Protein AF-A0A9D1M6M2-F1 (afdb_monomer_lite)

Sequence (130 aa):
YGRIGEKVVHHQARKYGVTKFGMNRFVNGYLDLMTLWFFSKFGVKPMHFFGLLGSAVFVLGLLATIGIGVNKLYALHANLPARLVTDSPYFYLALTAMIVGTQLFLTGFLGELISRNSTERNKYNIEKEI

Secondary structure (DSSP, 8-state):
--S--PPP-------SS--S--THHHHHHHHHHHHHHHHHHHTT-HHHHHHHHHHHHHHHHHHHHHHHHHHHHHHHHTT-----GGG-HHHHHHHHHHHHHHHHHHHHHHHHHHHHT-GGGG----S---

Radius of gyration: 25.67 Å; chains: 1; bounding box: 66×44×68 Å

Structure (mmCIF, N/CA/C/O backbone):
data_AF-A0A9D1M6M2-F1
#
_entry.id   AF-A0A9D1M6M2-F1
#
loop_
_atom_site.group_PDB
_atom_site.id
_atom_site.type_symbol
_atom_site.label_atom_id
_atom_site.label_alt_id
_atom_site.label_comp_id
_atom_site.label_asym_id
_atom_site.label_entity_id
_atom_site.label_seq_id
_atom_site.pdbx_PDB_ins_code
_atom_site.Cartn_x
_atom_site.Cartn_y
_atom_site.Cartn_z
_atom_site.occupancy
_atom_site.B_iso_or_equiv
_atom_site.auth_seq_id
_atom_site.auth_comp_id
_atom_site.auth_asym_id
_atom_site.auth_atom_id
_atom_site.pdbx_PDB_model_num
ATOM 1 N N . TYR A 1 1 ? -25.988 -17.372 13.845 1.00 52.19 1 TYR A N 1
ATOM 2 C CA . TYR A 1 1 ? -26.667 -16.157 13.350 1.00 52.19 1 TYR A CA 1
ATOM 3 C C . TYR A 1 1 ? -28.168 -16.068 13.683 1.00 52.19 1 TYR A C 1
ATOM 5 O O . TYR A 1 1 ? -28.805 -15.147 13.208 1.00 52.19 1 TYR A O 1
ATOM 13 N N . GLY A 1 2 ? -28.748 -16.924 14.542 1.00 61.34 2 GLY A N 1
ATOM 14 C CA . GLY A 1 2 ? -30.197 -16.908 14.840 1.00 61.34 2 GLY A CA 1
ATOM 15 C C . GLY A 1 2 ? -30.625 -16.228 16.151 1.00 61.34 2 GLY A C 1
ATOM 16 O O . GLY A 1 2 ? -31.682 -16.558 16.665 1.00 61.34 2 GLY A O 1
ATOM 17 N N . ARG A 1 3 ? -29.795 -15.357 16.747 1.00 70.00 3 ARG A N 1
ATOM 18 C CA . ARG A 1 3 ? -30.081 -14.716 18.055 1.00 70.00 3 ARG A CA 1
ATOM 19 C C . ARG A 1 3 ? -30.185 -13.186 17.992 1.00 70.00 3 ARG A C 1
ATOM 21 O O . ARG A 1 3 ? -30.059 -12.529 19.018 1.00 70.00 3 ARG A O 1
ATOM 28 N N . ILE A 1 4 ? -30.360 -12.616 16.801 1.00 77.69 4 ILE A N 1
ATOM 29 C CA . ILE A 1 4 ? -30.557 -11.173 16.613 1.00 77.69 4 ILE A CA 1
ATOM 30 C C . ILE A 1 4 ? -31.960 -10.999 16.037 1.00 77.69 4 ILE A C 1
ATOM 32 O O . ILE A 1 4 ? -32.254 -11.555 14.983 1.00 77.69 4 ILE A O 1
ATOM 36 N N . GLY A 1 5 ? -32.821 -10.287 16.760 1.00 84.38 5 GLY A N 1
ATOM 37 C CA . GLY A 1 5 ? -34.185 -9.970 16.345 1.00 84.38 5 GLY A CA 1
ATOM 38 C C . GLY A 1 5 ? -34.419 -8.465 16.393 1.00 84.38 5 GLY A C 1
ATOM 39 O O . GLY A 1 5 ? -33.780 -7.755 17.170 1.00 84.38 5 GLY A O 1
ATOM 40 N N . GLU A 1 6 ? -35.333 -7.976 15.565 1.00 86.38 6 GLU A N 1
ATOM 41 C CA . GLU A 1 6 ? -35.727 -6.571 15.556 1.00 86.38 6 GLU A CA 1
ATOM 42 C C . GLU A 1 6 ? -36.924 -6.355 16.483 1.00 86.38 6 GLU A C 1
ATOM 44 O O . GLU A 1 6 ? -37.894 -7.114 16.469 1.00 86.38 6 GLU A O 1
ATOM 49 N N . LYS A 1 7 ? -36.866 -5.306 17.306 1.00 86.62 7 LYS A N 1
ATOM 50 C CA . LYS A 1 7 ? -37.993 -4.886 18.139 1.00 86.62 7 LYS A CA 1
ATOM 51 C C . LYS A 1 7 ? -38.718 -3.752 17.430 1.00 86.62 7 LYS A C 1
ATOM 53 O O . LYS A 1 7 ? -38.135 -2.691 17.226 1.00 86.62 7 LYS A O 1
ATOM 58 N N . VAL A 1 8 ? -39.989 -3.960 17.094 1.00 84.88 8 VAL A N 1
ATOM 59 C CA . VAL A 1 8 ? -40.827 -2.903 16.516 1.00 84.88 8 VAL A CA 1
ATOM 60 C C . VAL A 1 8 ? -41.004 -1.801 17.556 1.00 84.88 8 VAL A C 1
ATOM 62 O O . VAL A 1 8 ? -41.482 -2.045 18.665 1.00 84.88 8 VAL A O 1
ATOM 65 N N . VAL A 1 9 ? -40.591 -0.585 17.204 1.00 86.5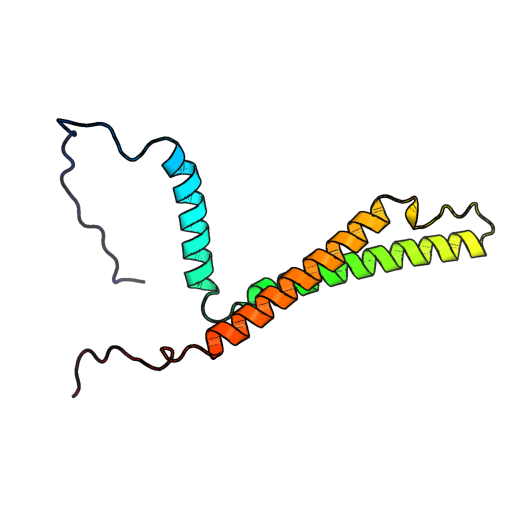6 9 VAL A N 1
ATOM 66 C CA . VAL A 1 9 ? -40.722 0.596 18.062 1.00 86.56 9 VAL A CA 1
ATOM 67 C C . VAL A 1 9 ? -41.660 1.589 17.386 1.00 86.56 9 VAL A C 1
ATOM 69 O O . VAL A 1 9 ? -41.513 1.885 16.198 1.00 86.56 9 VAL A O 1
ATOM 72 N N . HIS A 1 10 ? -42.627 2.118 18.137 1.00 88.06 10 HIS A N 1
ATOM 73 C CA . HIS A 1 10 ? -43.506 3.173 17.641 1.00 88.06 10 HIS A CA 1
ATOM 74 C C . HIS A 1 10 ? -42.722 4.477 17.503 1.00 88.06 10 HIS A C 1
ATOM 76 O O . HIS A 1 10 ? -42.321 5.089 18.493 1.00 88.06 10 HIS A O 1
ATOM 82 N N . HIS A 1 11 ? -42.508 4.904 16.262 1.00 84.75 11 HIS A N 1
ATOM 83 C CA . HIS A 1 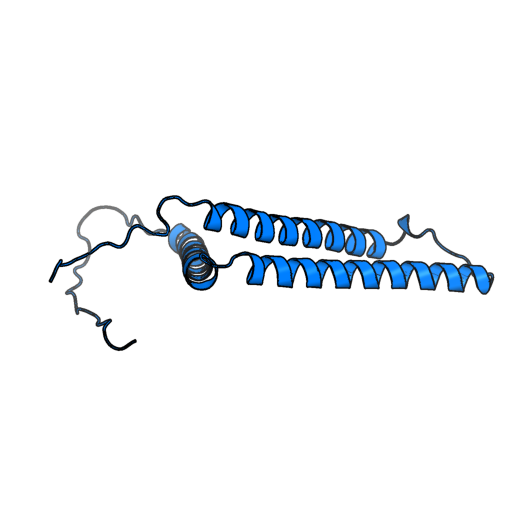11 ? -41.860 6.172 15.969 1.00 84.75 11 HIS A CA 1
ATOM 84 C C . HIS A 1 11 ? -42.890 7.297 16.059 1.00 84.75 11 HIS A C 1
ATOM 86 O O . HIS A 1 11 ? -43.965 7.218 15.467 1.00 84.75 11 HIS A O 1
ATOM 92 N N . GLN A 1 12 ? -42.558 8.352 16.796 1.00 85.31 12 GLN A N 1
ATOM 93 C CA . GLN A 1 12 ? -43.347 9.579 16.841 1.00 85.31 12 GLN A CA 1
ATOM 94 C C . GLN A 1 12 ? -42.563 10.719 16.202 1.00 85.31 12 GLN A C 1
ATOM 96 O O . GLN A 1 12 ? -41.340 10.804 16.341 1.00 85.31 12 GLN A O 1
ATOM 101 N N . ALA A 1 13 ? -43.276 11.608 15.509 1.00 83.00 13 ALA A N 1
ATOM 102 C CA . ALA A 1 13 ? -42.675 12.799 14.933 1.00 83.00 13 ALA A CA 1
ATOM 103 C C . ALA A 1 13 ? -42.085 13.681 16.043 1.00 83.00 13 ALA A C 1
ATOM 105 O O . ALA A 1 13 ? -42.710 13.932 17.078 1.00 83.00 13 ALA A O 1
ATOM 106 N N . ARG A 1 14 ? -40.856 14.153 15.827 1.00 83.06 14 ARG A N 1
ATOM 107 C CA . ARG A 1 14 ? -40.179 15.050 16.762 1.00 83.06 14 ARG A CA 1
ATOM 108 C C . ARG A 1 14 ? -40.938 16.379 16.841 1.00 83.06 14 ARG A C 1
ATOM 110 O O . ARG A 1 14 ? -41.161 17.014 15.818 1.00 83.06 14 ARG A O 1
ATOM 117 N N . LYS A 1 15 ? -41.262 16.820 18.061 1.00 85.44 15 LYS A N 1
ATOM 118 C CA . LYS A 1 15 ? -42.000 18.073 18.311 1.00 85.44 15 LYS A CA 1
ATOM 119 C C . LYS A 1 15 ? -41.110 19.316 18.460 1.00 85.44 15 LYS A C 1
ATOM 121 O O . LYS A 1 15 ? -41.557 20.405 18.128 1.00 85.44 15 LYS A O 1
ATOM 126 N N . TYR A 1 16 ? -39.861 19.170 18.923 1.00 86.69 16 TYR A N 1
ATOM 127 C CA . TYR A 1 16 ? -38.945 20.295 19.177 1.00 86.69 16 TYR A CA 1
ATOM 128 C C . TYR A 1 16 ? -37.486 19.966 18.818 1.00 86.69 16 TYR A C 1
ATOM 130 O O . TYR A 1 16 ? -37.050 18.817 18.938 1.00 86.69 16 TYR A O 1
ATOM 138 N N . GLY A 1 17 ? -36.720 20.994 18.436 1.00 85.56 17 GLY A N 1
ATOM 139 C CA . GLY A 1 17 ? -35.281 20.924 18.151 1.00 85.56 17 GLY A CA 1
ATOM 140 C C . GLY A 1 17 ? -34.916 20.426 16.745 1.00 85.56 17 GLY A C 1
ATOM 141 O O . GLY A 1 17 ? -35.704 19.781 16.057 1.00 85.56 17 GLY A O 1
ATOM 142 N N . VAL A 1 18 ? -33.676 20.686 16.321 1.00 78.75 18 VAL A N 1
ATOM 143 C CA . VAL A 1 18 ? -33.157 20.296 14.995 1.00 78.75 18 VAL A CA 1
ATOM 144 C C . VAL A 1 18 ? -32.463 18.939 15.028 1.00 78.75 18 VAL A C 1
ATOM 146 O O . VAL A 1 18 ? -31.876 18.540 16.041 1.00 78.75 18 VAL A O 1
ATOM 149 N N . THR A 1 19 ? -32.586 18.172 13.942 1.00 77.56 19 THR A N 1
ATOM 150 C CA . THR A 1 19 ? -31.954 16.850 13.834 1.00 77.56 19 THR A CA 1
ATOM 151 C C . THR A 1 19 ? -30.440 16.964 14.026 1.00 77.56 19 THR A C 1
ATOM 153 O O . THR A 1 19 ? -29.782 17.773 13.381 1.00 77.56 19 THR A O 1
ATOM 156 N N . LYS A 1 20 ? -29.875 16.135 14.917 1.00 70.69 20 LYS A N 1
ATOM 157 C CA . LYS A 1 20 ? -28.412 15.970 15.034 1.00 70.69 20 LYS A CA 1
ATOM 158 C C . LYS A 1 20 ? -27.845 15.161 13.859 1.00 70.69 20 LYS A C 1
ATOM 160 O O . LYS A 1 20 ? -26.636 15.050 13.695 1.00 70.69 20 LYS A O 1
ATOM 165 N N . PHE A 1 21 ? -28.731 14.580 13.055 1.00 69.50 21 PHE A N 1
ATOM 166 C CA . PHE A 1 21 ? -28.429 13.803 11.869 1.00 69.50 21 PHE A CA 1
ATOM 167 C C . PHE A 1 21 ? -28.660 14.678 10.641 1.00 69.50 21 PHE A C 1
ATOM 169 O O . PHE A 1 21 ? -29.744 14.684 10.063 1.00 69.50 21 PHE A O 1
ATOM 176 N N . GLY A 1 22 ? -27.644 15.478 10.314 1.00 78.19 22 GLY A N 1
ATOM 177 C CA . GLY A 1 22 ? -27.547 16.199 9.046 1.00 78.19 22 GLY A CA 1
ATOM 178 C C . GLY A 1 22 ? -26.813 15.378 7.983 1.00 78.19 22 GLY A C 1
ATOM 179 O O . GLY A 1 22 ? -26.491 14.208 8.202 1.00 78.19 22 GLY A O 1
ATOM 180 N N . MET A 1 23 ? -26.476 16.017 6.859 1.00 80.69 23 MET A N 1
ATOM 181 C CA . MET A 1 23 ? -25.781 15.378 5.730 1.00 80.69 23 MET A CA 1
ATOM 182 C C . MET A 1 23 ? -24.467 14.686 6.141 1.00 80.69 23 MET A C 1
ATOM 184 O O . MET A 1 23 ? -24.129 13.623 5.625 1.00 80.69 23 MET A O 1
ATOM 188 N N . ASN A 1 24 ? -23.785 15.215 7.163 1.00 80.19 24 ASN A N 1
ATOM 189 C CA . ASN A 1 24 ? -22.567 14.634 7.736 1.00 80.19 24 ASN A CA 1
ATOM 190 C C . ASN A 1 24 ? -22.740 13.183 8.224 1.00 80.19 24 ASN A C 1
ATOM 192 O O . ASN A 1 24 ? -21.765 12.437 8.251 1.00 80.19 24 ASN A O 1
ATOM 196 N N . ARG A 1 25 ? -23.959 12.741 8.583 1.00 81.94 25 ARG A N 1
ATOM 197 C CA . ARG A 1 25 ? -24.203 11.345 8.986 1.00 81.94 25 ARG A CA 1
ATOM 198 C C . ARG A 1 25 ? -24.112 10.365 7.823 1.00 81.94 25 ARG A C 1
ATOM 200 O O . ARG A 1 25 ? -23.777 9.215 8.069 1.00 81.94 25 ARG A O 1
ATOM 207 N N . PHE A 1 26 ? -24.371 10.783 6.587 1.00 81.56 26 PHE A N 1
ATOM 208 C CA . PHE A 1 26 ? -24.232 9.880 5.443 1.00 81.56 26 PHE A CA 1
ATOM 209 C C . PHE A 1 26 ? -22.763 9.538 5.186 1.00 81.56 26 PHE A C 1
ATOM 211 O O . PHE A 1 26 ? -22.422 8.366 5.054 1.00 81.56 26 PHE A O 1
ATOM 218 N N . VAL A 1 27 ? -21.883 10.543 5.220 1.00 83.69 27 VAL A N 1
ATOM 219 C CA . VAL A 1 27 ? -20.434 10.342 5.062 1.00 83.69 27 VAL A CA 1
ATOM 220 C C . VAL A 1 27 ? -19.855 9.607 6.271 1.00 83.69 27 VAL A C 1
ATOM 222 O O . VAL A 1 27 ? -19.238 8.556 6.118 1.00 83.69 27 VAL A O 1
ATOM 225 N N . ASN A 1 28 ? -20.110 10.106 7.485 1.00 85.50 28 ASN A N 1
ATOM 226 C CA . ASN A 1 28 ? -19.550 9.504 8.695 1.00 85.50 28 ASN A CA 1
ATOM 227 C C . ASN A 1 28 ? -20.130 8.117 8.969 1.00 85.50 28 ASN A C 1
ATOM 229 O O . ASN A 1 28 ? -19.404 7.252 9.427 1.00 85.50 28 ASN A O 1
ATOM 233 N N . GLY A 1 29 ? -21.407 7.878 8.661 1.00 86.50 29 GLY A N 1
ATOM 234 C CA . GLY A 1 29 ? -22.034 6.567 8.817 1.00 86.50 29 GLY A CA 1
ATOM 235 C C . GLY A 1 29 ? -21.423 5.520 7.890 1.00 86.50 29 GLY A C 1
ATOM 236 O O . GLY A 1 29 ? -21.174 4.402 8.329 1.00 86.50 29 GLY A O 1
ATOM 237 N N . TYR A 1 30 ? -21.115 5.882 6.640 1.00 86.88 30 TYR A N 1
ATOM 238 C CA . TYR A 1 30 ? -20.391 5.000 5.721 1.00 86.88 30 TYR A CA 1
ATOM 239 C C . TYR A 1 30 ? -18.978 4.674 6.230 1.00 86.88 30 TYR A C 1
ATOM 241 O O . TYR A 1 30 ? -18.590 3.506 6.276 1.00 86.88 30 TYR A O 1
ATOM 249 N N . LEU A 1 31 ? -18.226 5.691 6.660 1.00 85.75 31 LEU A N 1
ATOM 250 C CA . LEU A 1 31 ? -16.883 5.505 7.218 1.00 85.75 31 LEU A CA 1
ATOM 251 C C . LEU A 1 31 ? -16.908 4.676 8.515 1.00 85.75 31 LEU A C 1
ATOM 253 O O . LEU A 1 31 ? -16.031 3.838 8.728 1.00 85.75 31 LEU A O 1
ATOM 257 N N . ASP A 1 32 ? -17.928 4.855 9.353 1.00 88.19 32 ASP A N 1
ATOM 258 C CA . ASP A 1 32 ? -18.126 4.104 10.597 1.00 88.19 32 ASP A CA 1
ATOM 259 C C . ASP A 1 32 ? -18.465 2.633 10.314 1.00 88.19 32 ASP A C 1
ATOM 261 O O . ASP A 1 32 ? -17.865 1.731 10.891 1.00 88.19 32 ASP A O 1
ATOM 265 N N . LEU A 1 33 ? -19.325 2.361 9.326 1.00 88.19 33 LEU A N 1
ATOM 266 C CA . LEU A 1 33 ? -19.604 1.004 8.841 1.00 88.19 33 LEU A CA 1
ATOM 267 C C . LEU A 1 33 ? -18.345 0.309 8.311 1.00 88.19 33 LEU A C 1
ATOM 269 O O . LEU A 1 33 ? -18.098 -0.850 8.649 1.00 88.19 33 LEU A O 1
ATOM 273 N N . MET A 1 34 ? -17.529 1.008 7.514 1.00 85.94 34 MET A N 1
ATOM 274 C CA . MET A 1 34 ? -16.239 0.484 7.053 1.00 85.94 34 MET A CA 1
ATOM 275 C C . MET A 1 34 ? -15.311 0.160 8.225 1.00 85.94 34 MET A C 1
ATOM 277 O O . MET A 1 34 ? -14.657 -0.883 8.227 1.00 85.94 34 MET A O 1
ATOM 281 N N . THR A 1 35 ? -15.277 1.034 9.228 1.00 85.00 35 THR A N 1
ATOM 282 C CA . THR A 1 35 ? -14.439 0.887 10.420 1.00 85.00 35 THR A CA 1
ATOM 283 C C . THR A 1 35 ? -14.893 -0.299 11.273 1.00 85.00 35 THR A C 1
ATOM 285 O O . THR A 1 35 ? -14.080 -1.152 11.629 1.00 85.00 35 THR A O 1
ATOM 288 N N . LEU A 1 36 ? -16.197 -0.425 11.530 1.00 86.62 36 LEU A N 1
ATOM 289 C CA . LEU A 1 36 ? -16.799 -1.553 12.245 1.00 86.62 36 LEU A CA 1
ATOM 290 C C . LEU A 1 36 ? -16.561 -2.878 11.520 1.00 86.62 36 LEU A C 1
ATOM 292 O O . LEU A 1 36 ? -16.177 -3.864 12.150 1.00 86.62 36 LEU A O 1
ATOM 296 N N . TRP A 1 37 ? -16.743 -2.906 10.198 1.00 85.19 37 TRP A N 1
ATOM 297 C CA . TRP A 1 37 ? -16.451 -4.085 9.386 1.00 85.19 37 TRP A CA 1
ATOM 298 C C . TRP A 1 37 ? -14.971 -4.467 9.462 1.00 85.19 37 TRP A C 1
ATOM 300 O O . TRP A 1 37 ? -14.641 -5.638 9.666 1.00 85.19 37 TRP A O 1
ATOM 310 N N . PHE A 1 38 ? -14.082 -3.478 9.351 1.00 83.50 38 PHE A N 1
ATOM 311 C CA . PHE A 1 38 ? -12.643 -3.680 9.433 1.00 83.50 38 PHE A CA 1
ATOM 312 C C . PHE A 1 38 ? -12.235 -4.266 10.792 1.00 83.50 38 PHE A C 1
ATOM 314 O O . PHE A 1 38 ? -11.582 -5.310 10.835 1.00 83.50 38 PHE A O 1
ATOM 321 N N . PHE A 1 39 ? -12.671 -3.665 11.901 1.00 81.75 39 PHE A N 1
ATOM 322 C CA . PHE A 1 39 ? -12.365 -4.167 13.242 1.00 81.75 39 PHE A CA 1
ATOM 323 C C . PHE A 1 39 ? -12.984 -5.540 13.510 1.00 81.75 39 PHE A C 1
ATOM 325 O O . PHE A 1 39 ? -12.312 -6.411 14.060 1.00 81.75 39 PHE A O 1
ATOM 332 N N . SER A 1 40 ? -14.229 -5.766 13.082 1.00 79.44 40 SER A N 1
ATOM 333 C CA . SER A 1 40 ? -14.915 -7.047 13.271 1.00 79.44 40 SER A CA 1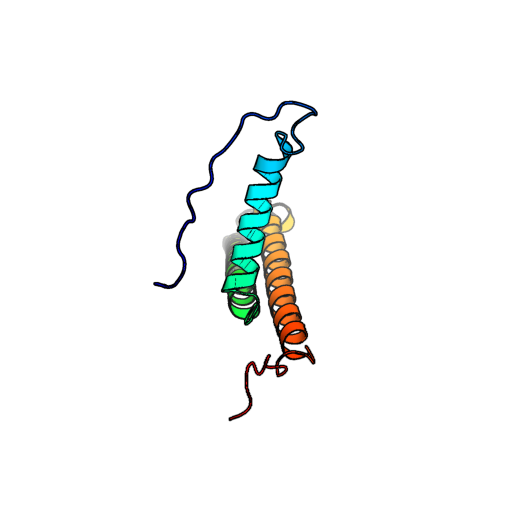
ATOM 334 C C . SER A 1 40 ? -14.212 -8.194 12.541 1.00 79.44 40 SER A C 1
ATOM 336 O O . SER A 1 40 ? -14.079 -9.284 13.095 1.00 79.44 40 SER A O 1
ATOM 338 N N . LYS A 1 41 ? -13.735 -7.957 11.312 1.00 77.06 41 LYS A N 1
ATOM 339 C CA . LYS A 1 41 ? -13.125 -8.998 10.475 1.00 77.06 41 LYS A CA 1
ATOM 340 C C . LYS A 1 41 ? -11.619 -9.155 10.697 1.00 77.06 41 LYS A C 1
ATOM 342 O O . LYS A 1 41 ? -11.116 -10.276 10.650 1.00 77.06 41 LYS A O 1
ATOM 347 N N . PHE A 1 42 ? -10.899 -8.057 10.928 1.00 77.06 42 PHE A N 1
ATOM 348 C CA . PHE A 1 42 ? -9.432 -8.031 10.936 1.00 77.06 42 PHE A CA 1
ATOM 349 C C . PHE A 1 42 ? -8.808 -7.605 12.268 1.00 77.06 42 PHE A C 1
ATOM 351 O O . PHE A 1 42 ? -7.590 -7.700 12.403 1.00 77.06 42 PHE A O 1
ATOM 358 N N . GLY A 1 43 ? -9.595 -7.220 13.280 1.00 72.44 43 GLY A N 1
ATOM 359 C CA . GLY A 1 43 ? -9.075 -6.782 14.585 1.00 72.44 43 GLY A CA 1
ATOM 360 C C . GLY A 1 43 ? -8.240 -7.834 15.333 1.00 72.44 43 GLY A C 1
ATOM 361 O O . GLY A 1 43 ? -7.385 -7.484 16.143 1.00 72.44 43 GLY A O 1
ATOM 362 N N . VAL A 1 44 ? -8.431 -9.124 15.029 1.00 73.81 44 VAL A N 1
ATOM 363 C CA . VAL A 1 44 ? -7.686 -10.235 15.655 1.00 73.81 44 VAL A CA 1
ATOM 364 C C . VAL A 1 44 ? -6.410 -10.609 14.884 1.00 73.81 44 VAL A C 1
ATOM 366 O O . VAL A 1 44 ? -5.462 -11.104 15.489 1.00 73.81 44 VAL A O 1
ATOM 369 N N . LYS A 1 45 ? -6.378 -10.411 13.558 1.00 82.19 45 LYS A N 1
ATOM 370 C CA . LYS A 1 45 ? -5.260 -10.803 12.671 1.00 82.19 45 LYS A CA 1
ATOM 371 C C . LYS A 1 45 ? -5.030 -9.758 11.567 1.00 82.19 45 LYS A C 1
ATOM 373 O O . LYS A 1 45 ? -5.271 -10.045 10.387 1.00 82.19 45 LYS A O 1
ATOM 378 N N . PRO A 1 46 ? -4.593 -8.539 11.920 1.00 84.75 46 PRO A N 1
ATOM 379 C CA . PRO A 1 46 ? -4.425 -7.448 10.960 1.00 84.75 46 PRO A CA 1
ATOM 380 C C . PRO A 1 46 ? -3.363 -7.750 9.889 1.00 84.75 46 PRO A C 1
ATOM 382 O O . PRO A 1 46 ? -3.463 -7.224 8.776 1.00 84.75 46 PRO A O 1
ATOM 385 N N . MET A 1 47 ? -2.405 -8.650 10.159 1.00 91.12 47 MET A N 1
ATOM 386 C CA . MET A 1 47 ? -1.374 -9.028 9.189 1.00 91.12 47 MET A CA 1
ATOM 387 C C . MET A 1 47 ? -1.948 -9.688 7.932 1.00 91.12 47 MET A C 1
ATOM 389 O O . MET A 1 47 ? -1.423 -9.490 6.842 1.00 91.12 47 MET A O 1
ATOM 393 N N . HIS A 1 48 ? -3.036 -10.454 8.039 1.00 88.12 48 HIS A N 1
ATOM 394 C CA . HIS A 1 48 ? -3.603 -11.133 6.868 1.00 88.12 48 HIS A CA 1
ATOM 395 C C . HIS A 1 48 ? -4.161 -10.158 5.832 1.00 88.12 48 HIS A C 1
ATOM 397 O O . HIS A 1 48 ? -4.088 -10.429 4.638 1.00 88.12 48 HIS A O 1
ATOM 403 N N . PHE A 1 49 ? -4.705 -9.025 6.270 1.00 89.50 49 PHE A N 1
ATOM 404 C CA . PHE A 1 49 ? -5.252 -8.030 5.357 1.00 89.50 49 PHE A CA 1
ATOM 405 C C . PHE A 1 49 ? -4.149 -7.137 4.794 1.00 89.50 49 PHE A C 1
ATOM 407 O O . PHE A 1 49 ? -3.900 -7.117 3.590 1.00 89.50 49 PHE A O 1
ATOM 414 N N . PHE A 1 50 ? -3.450 -6.435 5.682 1.00 92.38 50 PHE A N 1
ATOM 415 C CA . PHE A 1 50 ? -2.453 -5.446 5.291 1.00 92.38 50 PHE A CA 1
ATOM 416 C C . PHE A 1 50 ? -1.158 -6.072 4.772 1.00 92.38 50 PHE A C 1
ATOM 418 O O . PHE A 1 50 ? -0.545 -5.527 3.860 1.00 92.38 50 PHE A O 1
ATOM 425 N N . GLY A 1 51 ? -0.759 -7.232 5.297 1.00 93.44 51 GLY A N 1
ATOM 426 C CA . GLY A 1 51 ? 0.418 -7.957 4.827 1.00 93.44 51 GLY A CA 1
ATOM 427 C C . GLY A 1 51 ? 0.218 -8.541 3.430 1.00 93.44 51 GLY A C 1
ATOM 428 O O . GLY A 1 51 ? 1.096 -8.389 2.582 1.00 93.44 51 GLY A O 1
ATOM 429 N N . LEU A 1 52 ? -0.943 -9.147 3.147 1.00 93.56 52 LEU A N 1
ATOM 430 C CA . LEU A 1 52 ? -1.238 -9.699 1.818 1.00 93.56 52 LEU A CA 1
ATOM 431 C C . LEU A 1 52 ? -1.398 -8.588 0.775 1.00 93.56 52 LEU A C 1
ATOM 433 O O . LEU A 1 52 ? -0.776 -8.652 -0.280 1.00 93.56 52 LEU A O 1
ATOM 437 N N . LEU A 1 53 ? -2.168 -7.538 1.080 1.00 94.75 53 LEU A N 1
ATOM 438 C CA . LEU A 1 53 ? -2.318 -6.401 0.168 1.00 94.75 53 LEU A CA 1
ATOM 439 C C . LEU A 1 53 ? -0.998 -5.646 -0.028 1.00 94.75 53 LEU A C 1
ATOM 441 O O . LEU A 1 53 ? -0.630 -5.346 -1.160 1.00 94.75 53 LEU A O 1
ATOM 445 N N . GLY A 1 54 ? -0.264 -5.373 1.054 1.00 96.38 54 GLY A N 1
ATOM 446 C CA . GLY A 1 54 ? 1.018 -4.673 0.997 1.00 96.38 54 GLY A CA 1
ATOM 447 C C . GLY A 1 54 ? 2.065 -5.435 0.189 1.00 96.38 54 GLY A C 1
ATOM 448 O O . GLY A 1 54 ? 2.694 -4.858 -0.696 1.00 96.38 54 GLY A O 1
ATOM 449 N N . SER A 1 55 ? 2.199 -6.746 0.422 1.00 96.44 55 SER A N 1
ATOM 450 C CA . SER A 1 55 ? 3.112 -7.597 -0.354 1.00 96.44 55 SER A CA 1
ATOM 451 C C . SER A 1 55 ? 2.700 -7.710 -1.823 1.00 96.44 55 SER A C 1
ATOM 453 O O . SER A 1 55 ? 3.563 -7.608 -2.690 1.00 96.44 55 SER A O 1
ATOM 455 N N . ALA A 1 56 ? 1.404 -7.830 -2.131 1.00 97.25 56 ALA A N 1
ATOM 456 C CA . ALA A 1 56 ? 0.923 -7.857 -3.511 1.00 97.25 56 ALA A CA 1
ATOM 457 C C . ALA A 1 56 ? 1.253 -6.554 -4.261 1.00 97.25 56 ALA A C 1
ATOM 459 O O . ALA A 1 56 ? 1.822 -6.595 -5.351 1.00 97.25 56 ALA A O 1
ATOM 460 N N . VAL A 1 57 ? 0.958 -5.395 -3.663 1.00 97.44 57 VAL A N 1
ATOM 461 C CA . VAL A 1 57 ? 1.261 -4.082 -4.259 1.00 97.44 57 VAL A CA 1
ATOM 462 C C . VAL A 1 57 ? 2.771 -3.882 -4.415 1.00 97.44 57 VAL A C 1
ATOM 464 O O . VAL A 1 57 ? 3.221 -3.397 -5.453 1.00 97.44 57 VAL A O 1
ATOM 467 N N . PHE A 1 58 ? 3.565 -4.308 -3.429 1.00 97.56 58 PHE A N 1
ATOM 468 C CA . PHE A 1 58 ? 5.024 -4.261 -3.509 1.00 97.56 58 PHE A CA 1
ATOM 469 C C . PHE A 1 58 ? 5.565 -5.112 -4.663 1.00 97.56 58 PHE A C 1
ATOM 471 O O . PHE A 1 58 ? 6.373 -4.624 -5.449 1.00 97.56 58 PHE A O 1
ATOM 478 N N . VAL A 1 59 ? 5.100 -6.358 -4.802 1.00 97.81 59 VAL A N 1
ATOM 479 C CA . VAL A 1 59 ? 5.525 -7.263 -5.881 1.00 97.81 59 VAL A CA 1
ATOM 480 C C . VAL A 1 59 ? 5.136 -6.702 -7.247 1.00 97.81 59 VAL A C 1
ATOM 482 O O . VAL A 1 59 ? 5.952 -6.734 -8.164 1.00 97.81 59 VAL A O 1
ATOM 485 N N . LEU A 1 60 ? 3.941 -6.124 -7.389 1.00 97.12 60 LEU A N 1
ATOM 486 C CA . LEU A 1 60 ? 3.537 -5.461 -8.632 1.00 97.12 60 LEU A CA 1
ATOM 487 C C . LEU A 1 60 ? 4.446 -4.268 -8.969 1.00 97.12 60 LEU A C 1
ATOM 489 O O . LEU A 1 60 ? 4.884 -4.142 -10.112 1.00 97.12 60 LEU A O 1
ATOM 493 N N . GLY A 1 61 ? 4.786 -3.430 -7.984 1.00 96.94 61 GLY A N 1
ATOM 494 C CA . GLY A 1 61 ? 5.735 -2.326 -8.167 1.00 96.94 61 GLY A CA 1
ATOM 495 C C . GLY A 1 61 ? 7.151 -2.805 -8.511 1.00 96.94 61 GLY A C 1
ATOM 496 O O . GLY A 1 61 ? 7.818 -2.226 -9.372 1.00 96.94 61 GLY A O 1
ATOM 497 N N . LEU A 1 62 ? 7.591 -3.912 -7.907 1.00 97.12 62 LEU A N 1
ATOM 498 C CA . LEU A 1 62 ? 8.882 -4.534 -8.191 1.00 97.12 62 LEU A CA 1
ATOM 499 C C . LEU A 1 62 ? 8.935 -5.079 -9.624 1.00 97.12 62 LEU A C 1
ATOM 501 O O . LEU A 1 62 ? 9.875 -4.781 -10.356 1.00 97.12 62 LEU A O 1
ATOM 505 N N . LEU A 1 63 ? 7.909 -5.821 -10.052 1.00 97.44 63 LEU A N 1
ATOM 506 C CA . 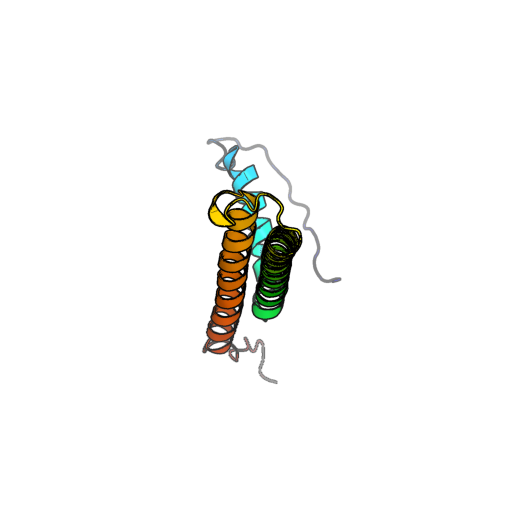LEU A 1 63 ? 7.798 -6.340 -11.417 1.00 97.44 63 LEU A CA 1
ATOM 507 C C . LEU A 1 63 ? 7.747 -5.209 -12.450 1.00 97.44 63 LEU A C 1
ATOM 509 O O . LEU A 1 63 ? 8.421 -5.292 -13.475 1.00 97.44 63 LEU A O 1
ATOM 513 N N . ALA A 1 64 ? 7.014 -4.129 -12.167 1.00 95.62 64 ALA A N 1
ATOM 514 C CA . ALA A 1 64 ? 6.983 -2.946 -13.024 1.00 95.62 64 ALA A CA 1
ATOM 515 C C . ALA A 1 64 ? 8.370 -2.290 -13.142 1.00 95.62 64 ALA A C 1
ATOM 517 O O . ALA A 1 64 ? 8.812 -1.965 -14.245 1.00 95.62 64 ALA A O 1
ATOM 518 N N . THR A 1 65 ? 9.096 -2.156 -12.028 1.00 95.19 65 THR A N 1
ATOM 519 C CA . THR A 1 65 ? 10.458 -1.597 -12.012 1.00 95.19 65 THR A CA 1
ATOM 520 C C . THR A 1 65 ? 11.436 -2.475 -12.794 1.00 95.19 65 THR A C 1
ATOM 522 O O . THR A 1 65 ? 12.212 -1.960 -13.601 1.00 95.19 65 THR A O 1
ATOM 525 N N . ILE A 1 66 ? 11.365 -3.799 -12.618 1.00 95.25 66 ILE A N 1
ATOM 526 C CA . ILE A 1 66 ? 12.157 -4.764 -13.392 1.00 95.25 66 ILE A CA 1
ATOM 527 C C . ILE A 1 66 ? 11.825 -4.644 -14.881 1.00 95.25 66 ILE A C 1
ATOM 529 O O . ILE A 1 66 ? 12.742 -4.562 -15.691 1.00 95.25 66 ILE A O 1
ATOM 533 N N . GLY A 1 67 ? 10.545 -4.564 -15.251 1.00 93.88 67 GLY A N 1
ATOM 534 C CA . GLY A 1 67 ? 10.120 -4.398 -16.643 1.00 93.88 67 GLY A CA 1
ATOM 535 C C . GLY A 1 67 ? 10.697 -3.138 -17.295 1.00 93.88 67 GLY A C 1
ATOM 536 O O . GLY A 1 67 ? 11.209 -3.195 -18.414 1.00 93.88 67 GLY A O 1
ATOM 537 N N . ILE A 1 68 ? 10.700 -2.010 -16.577 1.00 92.50 68 ILE A N 1
ATOM 538 C CA . ILE A 1 68 ? 11.324 -0.763 -17.049 1.00 92.50 68 ILE A CA 1
ATOM 539 C C . ILE A 1 68 ? 12.847 -0.929 -17.179 1.00 92.50 68 ILE A C 1
ATOM 541 O O . ILE A 1 68 ? 13.435 -0.483 -18.167 1.00 92.50 68 ILE A O 1
ATOM 545 N N . GLY A 1 69 ? 13.485 -1.598 -16.215 1.00 91.62 69 GLY A N 1
ATOM 546 C CA . GLY A 1 69 ? 14.917 -1.899 -16.241 1.00 91.62 69 GLY A CA 1
ATOM 547 C C . GLY A 1 69 ? 15.318 -2.775 -17.431 1.00 91.62 69 GLY A C 1
ATOM 548 O O . GLY A 1 69 ? 16.251 -2.433 -18.153 1.00 91.62 69 GLY A O 1
ATOM 549 N N . VAL A 1 70 ? 14.573 -3.853 -17.689 1.00 92.50 70 VAL A N 1
ATOM 550 C CA . VAL A 1 70 ? 14.783 -4.753 -18.834 1.00 92.50 70 VAL A CA 1
ATOM 551 C C . VAL A 1 70 ? 14.606 -4.004 -20.151 1.00 92.50 70 VAL A C 1
ATOM 553 O O . VAL A 1 70 ? 15.455 -4.126 -21.029 1.00 92.50 70 VAL A O 1
ATOM 556 N N . ASN A 1 71 ? 13.567 -3.173 -20.279 1.00 90.06 71 ASN A N 1
ATOM 557 C CA . ASN A 1 71 ? 13.358 -2.365 -21.481 1.00 90.06 71 ASN A CA 1
ATOM 558 C C . ASN A 1 71 ? 14.542 -1.419 -21.746 1.00 90.06 71 ASN A C 1
ATOM 560 O O . ASN A 1 71 ? 15.001 -1.284 -22.879 1.00 90.06 71 ASN A O 1
ATOM 564 N N . LYS A 1 72 ? 15.095 -0.806 -20.691 1.00 88.69 72 LYS A N 1
ATOM 565 C CA . LYS A 1 72 ? 16.298 0.023 -20.817 1.00 88.69 72 LYS A CA 1
ATOM 566 C C . LYS A 1 72 ? 17.522 -0.794 -21.235 1.00 88.69 72 LYS A C 1
ATOM 568 O O . LYS A 1 72 ? 18.252 -0.358 -22.120 1.00 88.69 72 LYS A O 1
ATOM 573 N N . LEU A 1 73 ? 17.752 -1.957 -20.624 1.00 89.75 73 LEU A N 1
ATOM 574 C C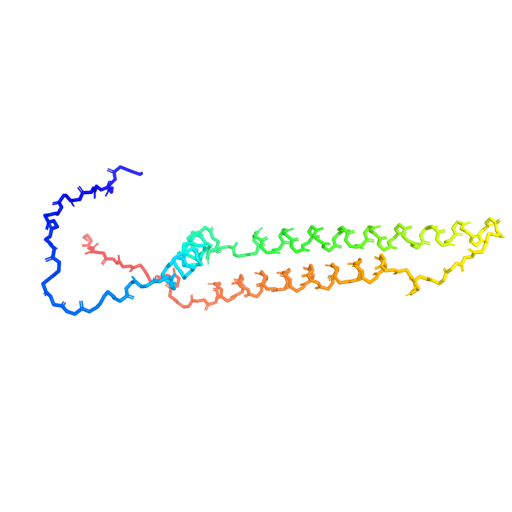A . LEU A 1 73 ? 18.875 -2.832 -20.982 1.00 89.75 73 LEU A CA 1
ATOM 575 C C . LEU A 1 73 ? 18.780 -3.307 -22.436 1.00 89.75 73 LEU A C 1
ATOM 577 O O . LEU A 1 73 ? 19.780 -3.289 -23.149 1.00 89.75 73 LEU A O 1
ATOM 581 N N . TYR A 1 74 ? 17.577 -3.656 -22.893 1.00 90.38 74 TYR A N 1
ATOM 582 C CA . TYR A 1 74 ? 17.323 -4.027 -24.281 1.00 90.38 74 TYR A CA 1
ATOM 583 C C . TYR A 1 74 ? 17.613 -2.868 -25.245 1.00 90.38 74 TYR A C 1
ATOM 585 O O . TYR A 1 74 ? 18.317 -3.057 -26.234 1.00 90.38 74 TYR A O 1
ATOM 593 N N . ALA A 1 75 ? 17.143 -1.655 -24.932 1.00 87.88 75 ALA A N 1
ATOM 594 C CA . ALA A 1 75 ? 17.412 -0.473 -25.750 1.00 87.88 75 ALA A CA 1
ATOM 595 C C . ALA A 1 75 ? 18.915 -0.161 -25.852 1.00 87.88 75 ALA A C 1
ATOM 597 O O . ALA A 1 75 ? 19.400 0.148 -26.938 1.00 87.88 75 ALA A O 1
ATOM 598 N N . LEU A 1 76 ? 19.659 -0.304 -24.749 1.00 88.62 76 LEU A N 1
ATOM 599 C CA . LEU A 1 76 ? 21.115 -0.135 -24.734 1.00 88.62 76 LEU A CA 1
ATOM 600 C C . LEU A 1 76 ? 21.825 -1.202 -25.575 1.00 88.62 76 LEU A C 1
ATOM 602 O O . LEU A 1 76 ? 22.739 -0.877 -26.326 1.00 88.62 76 LEU A O 1
ATOM 606 N N . HIS A 1 77 ? 21.395 -2.462 -25.484 1.00 89.12 77 HIS A N 1
ATOM 607 C CA . HIS A 1 77 ? 21.978 -3.550 -26.268 1.00 89.12 77 HIS A CA 1
ATOM 608 C C . HIS A 1 77 ? 21.708 -3.396 -27.774 1.00 89.12 77 HIS A C 1
ATOM 610 O O . HIS A 1 77 ? 22.585 -3.655 -28.593 1.00 89.12 77 HIS A O 1
ATOM 616 N N . ALA A 1 78 ? 20.517 -2.921 -28.143 1.00 88.25 78 ALA A N 1
ATOM 617 C CA . ALA A 1 78 ? 20.111 -2.690 -29.528 1.00 88.25 78 ALA A CA 1
ATOM 618 C C . ALA A 1 78 ? 20.625 -1.359 -30.124 1.00 88.25 78 ALA A C 1
ATOM 620 O O . ALA A 1 78 ? 20.244 -1.019 -31.242 1.00 88.25 78 ALA A O 1
ATOM 621 N N . ASN A 1 79 ? 21.463 -0.598 -29.402 1.00 84.06 79 ASN A N 1
ATOM 622 C CA . ASN A 1 79 ? 21.924 0.750 -29.780 1.00 84.06 79 ASN A CA 1
ATOM 623 C C . ASN A 1 79 ? 20.778 1.727 -30.122 1.00 84.06 79 ASN A C 1
ATOM 625 O O . ASN A 1 79 ? 20.924 2.627 -30.949 1.00 84.06 79 ASN A O 1
ATOM 629 N N . LEU A 1 80 ? 19.621 1.553 -29.481 1.00 83.25 80 LEU A N 1
ATOM 630 C CA . LEU A 1 80 ? 18.477 2.452 -29.596 1.00 83.25 80 LEU A CA 1
ATOM 631 C C . LEU A 1 80 ? 18.615 3.609 -28.592 1.00 83.25 80 LEU A C 1
ATOM 633 O O . LEU A 1 80 ? 19.254 3.448 -27.548 1.00 83.25 80 LEU A O 1
ATOM 637 N N . PRO A 1 81 ? 17.994 4.776 -28.850 1.00 79.31 81 PRO A N 1
ATOM 638 C CA . PRO A 1 81 ? 18.013 5.890 -27.909 1.00 79.31 81 PRO A CA 1
ATOM 639 C C . PRO A 1 81 ? 17.336 5.495 -26.586 1.00 79.31 81 PRO A C 1
ATOM 641 O O . PRO A 1 81 ? 16.110 5.435 -26.470 1.00 79.31 81 PRO A O 1
ATOM 644 N N . ALA A 1 82 ? 18.154 5.227 -25.569 1.00 78.81 82 ALA A N 1
ATOM 645 C CA . ALA A 1 82 ? 17.707 4.858 -24.236 1.00 78.81 82 ALA A CA 1
ATOM 646 C C . ALA A 1 82 ? 17.461 6.118 -23.393 1.00 78.81 82 ALA A C 1
ATOM 648 O O . ALA A 1 82 ? 18.381 6.705 -22.825 1.00 78.81 82 ALA A O 1
ATOM 649 N N . ARG A 1 83 ? 16.193 6.524 -23.298 1.00 79.00 83 ARG A N 1
ATOM 650 C CA . ARG A 1 83 ? 15.728 7.554 -22.352 1.00 79.00 83 ARG A CA 1
ATOM 651 C C . ARG A 1 83 ? 16.037 7.148 -20.901 1.00 79.00 83 ARG A C 1
ATOM 653 O O . ARG A 1 83 ? 16.064 5.955 -20.577 1.00 79.00 83 ARG A O 1
ATOM 660 N N . LEU A 1 84 ? 16.295 8.121 -20.022 1.00 85.00 84 LEU A N 1
ATOM 661 C CA . LEU A 1 84 ? 16.593 7.817 -18.624 1.00 85.00 84 LEU A CA 1
ATOM 662 C C . LEU A 1 84 ? 15.356 7.200 -17.960 1.00 85.00 84 LEU A C 1
ATOM 664 O O . LEU A 1 84 ? 14.217 7.547 -18.262 1.00 85.00 84 LEU A O 1
ATOM 668 N N . VAL A 1 85 ? 15.588 6.280 -17.021 1.00 85.62 85 VAL A N 1
ATOM 669 C CA . VAL A 1 85 ? 14.505 5.639 -16.254 1.00 85.62 85 VAL A CA 1
ATOM 670 C C . VAL A 1 85 ? 13.721 6.687 -15.464 1.00 85.62 85 VAL A C 1
ATOM 672 O O . VAL A 1 85 ? 12.501 6.605 -15.373 1.00 85.62 85 VAL A O 1
ATOM 675 N N . THR A 1 86 ? 14.427 7.693 -14.950 1.00 87.38 86 THR A N 1
ATOM 676 C CA . THR A 1 86 ? 13.883 8.815 -14.181 1.00 87.38 86 THR A CA 1
ATOM 677 C C . THR A 1 86 ? 13.023 9.760 -15.009 1.00 87.38 86 THR A C 1
ATOM 679 O O . THR A 1 86 ? 12.200 10.456 -14.439 1.00 87.38 86 THR A O 1
ATOM 682 N N . ASP A 1 87 ? 13.147 9.765 -16.336 1.00 87.25 87 ASP A N 1
ATOM 683 C CA . ASP A 1 87 ? 12.310 10.618 -17.191 1.00 87.25 87 ASP A CA 1
ATOM 684 C C . ASP A 1 87 ? 10.941 9.975 -17.463 1.00 87.25 87 ASP A C 1
ATOM 686 O O . ASP A 1 87 ? 10.045 10.592 -18.038 1.00 87.25 87 ASP A O 1
ATOM 690 N N . SER A 1 88 ? 10.770 8.710 -17.070 1.00 87.44 88 SER A N 1
ATOM 691 C CA . SER A 1 88 ? 9.541 7.953 -17.265 1.00 87.44 88 SER A CA 1
ATOM 692 C C . SER A 1 88 ? 8.608 8.096 -16.056 1.00 87.44 88 SER A C 1
ATOM 694 O O . SER A 1 88 ? 8.963 7.653 -14.959 1.00 87.44 88 SER A O 1
ATOM 696 N N . PRO A 1 89 ? 7.367 8.590 -16.231 1.00 91.25 89 PRO A N 1
ATOM 697 C CA . PRO A 1 89 ? 6.368 8.633 -15.157 1.00 91.25 89 PRO A CA 1
ATOM 698 C C . PRO A 1 89 ? 6.086 7.256 -14.539 1.00 91.25 89 PRO A C 1
ATOM 700 O O . PRO A 1 89 ? 5.800 7.143 -13.348 1.00 91.25 89 PRO A O 1
ATOM 703 N N . TYR A 1 90 ? 6.220 6.189 -15.335 1.00 91.00 90 TYR A N 1
ATOM 704 C CA . TYR A 1 90 ? 6.004 4.812 -14.890 1.00 91.00 90 TYR A CA 1
ATOM 705 C C . TYR A 1 90 ? 6.988 4.376 -13.802 1.00 91.00 90 TYR A C 1
ATOM 707 O O . TYR A 1 90 ? 6.625 3.573 -12.946 1.00 91.00 90 TYR A O 1
ATOM 715 N N . PHE A 1 91 ? 8.210 4.919 -13.802 1.00 93.00 91 PHE A N 1
ATOM 716 C CA . PHE A 1 91 ? 9.192 4.613 -12.766 1.00 93.00 91 PHE A CA 1
ATOM 717 C C . PHE A 1 91 ? 8.744 5.145 -11.405 1.00 93.00 91 PHE A C 1
ATOM 719 O O . PHE A 1 91 ? 8.775 4.412 -10.420 1.00 93.00 91 PHE A O 1
ATOM 726 N N . TYR A 1 92 ? 8.257 6.387 -11.354 1.00 94.69 92 TYR A N 1
ATOM 727 C CA . TYR A 1 92 ? 7.755 6.971 -10.113 1.00 94.69 92 TYR A CA 1
ATOM 728 C C . TYR A 1 92 ? 6.500 6.261 -9.613 1.00 94.69 92 TYR A C 1
ATOM 730 O O . TYR A 1 92 ? 6.401 6.005 -8.420 1.00 94.69 92 TYR A O 1
ATOM 738 N N . LEU A 1 93 ? 5.587 5.857 -10.502 1.00 95.62 93 LEU A N 1
ATOM 739 C CA . LEU A 1 93 ? 4.423 5.054 -10.108 1.00 95.62 93 LEU A CA 1
ATOM 740 C C . LEU A 1 93 ? 4.835 3.705 -9.502 1.00 95.62 93 LEU A C 1
ATOM 742 O O . LEU A 1 93 ? 4.301 3.314 -8.464 1.00 95.62 93 LEU A O 1
ATOM 746 N N . ALA A 1 94 ? 5.805 3.017 -10.110 1.00 95.75 94 ALA A N 1
ATOM 747 C CA . ALA A 1 94 ? 6.328 1.754 -9.596 1.00 95.75 94 ALA A CA 1
ATOM 748 C C . ALA A 1 94 ? 7.032 1.935 -8.238 1.00 95.75 94 ALA A C 1
ATOM 750 O O . ALA A 1 94 ? 6.785 1.174 -7.301 1.00 95.75 94 ALA A O 1
ATOM 751 N N . LEU A 1 95 ? 7.838 2.992 -8.100 1.00 96.12 95 LEU A N 1
ATOM 752 C CA . LEU A 1 95 ? 8.519 3.351 -6.857 1.00 96.12 95 LEU A CA 1
ATOM 753 C C . LEU A 1 95 ? 7.522 3.703 -5.743 1.00 96.12 95 LEU A C 1
ATOM 755 O O . LEU A 1 95 ? 7.626 3.183 -4.633 1.00 96.12 95 LEU A O 1
ATOM 759 N N . THR A 1 96 ? 6.519 4.534 -6.028 1.00 97.38 96 THR A N 1
ATOM 760 C CA . THR A 1 96 ? 5.457 4.870 -5.073 1.00 97.38 96 THR A CA 1
ATOM 761 C C . THR A 1 96 ? 4.665 3.630 -4.671 1.00 97.38 96 THR A C 1
ATOM 763 O O . THR A 1 96 ? 4.400 3.453 -3.484 1.00 97.38 96 THR A O 1
ATOM 766 N N . ALA A 1 97 ? 4.341 2.737 -5.612 1.00 97.12 97 ALA A N 1
ATOM 767 C CA . ALA A 1 97 ? 3.678 1.473 -5.301 1.00 97.12 97 ALA A CA 1
ATOM 768 C C . ALA A 1 97 ? 4.518 0.613 -4.341 1.00 97.12 97 ALA A C 1
ATOM 770 O O . ALA A 1 97 ? 3.986 0.101 -3.359 1.00 97.12 97 ALA A O 1
ATOM 771 N N . MET A 1 98 ? 5.835 0.514 -4.550 1.00 97.69 98 MET A N 1
ATOM 772 C CA . MET A 1 98 ? 6.729 -0.195 -3.626 1.00 97.69 98 MET A CA 1
ATOM 773 C C . MET A 1 98 ? 6.777 0.452 -2.235 1.00 97.69 98 MET A C 1
ATOM 775 O O . MET A 1 98 ? 6.715 -0.254 -1.225 1.00 97.69 98 MET A O 1
ATOM 779 N N . ILE A 1 99 ? 6.848 1.784 -2.156 1.00 97.88 99 ILE A N 1
ATOM 780 C CA . ILE A 1 99 ? 6.830 2.513 -0.878 1.00 97.88 99 ILE A CA 1
ATOM 781 C C . ILE A 1 99 ? 5.513 2.253 -0.138 1.00 97.88 99 ILE A C 1
ATOM 783 O O . ILE A 1 99 ? 5.532 1.844 1.023 1.00 97.88 99 ILE A O 1
ATOM 787 N N . VAL A 1 100 ? 4.372 2.426 -0.810 1.00 97.56 100 VAL A N 1
ATOM 788 C CA . VAL A 1 100 ? 3.039 2.201 -0.227 1.00 97.56 100 VAL A CA 1
ATOM 789 C C . VAL A 1 100 ? 2.853 0.738 0.178 1.00 97.56 100 VAL A C 1
ATOM 791 O O . VAL A 1 100 ? 2.377 0.469 1.279 1.00 97.56 100 VAL A O 1
ATOM 794 N N . GLY A 1 101 ? 3.279 -0.215 -0.655 1.00 97.31 101 GLY A N 1
ATOM 795 C CA . GLY A 1 101 ? 3.224 -1.644 -0.341 1.00 97.31 101 GLY A CA 1
ATOM 796 C C . GLY A 1 101 ? 4.012 -1.994 0.925 1.00 97.31 101 GLY A C 1
ATOM 797 O O . GLY A 1 101 ? 3.510 -2.705 1.797 1.00 97.31 101 GLY A O 1
ATOM 798 N N . THR A 1 102 ? 5.203 -1.410 1.082 1.00 97.31 102 THR A N 1
ATOM 799 C CA . THR A 1 102 ? 6.038 -1.582 2.282 1.00 97.31 102 THR A CA 1
ATOM 800 C C . THR A 1 102 ? 5.377 -0.973 3.523 1.00 97.31 102 THR A C 1
ATOM 802 O O . THR A 1 102 ? 5.329 -1.614 4.570 1.00 97.31 102 THR A O 1
ATOM 805 N N . GLN A 1 103 ? 4.811 0.235 3.415 1.00 97.38 103 GLN A N 1
ATOM 806 C CA . GLN A 1 103 ? 4.091 0.907 4.509 1.00 97.38 103 GLN A CA 1
ATOM 807 C C . GLN A 1 103 ? 2.869 0.105 4.979 1.00 97.38 103 GLN A C 1
ATOM 809 O O . GLN A 1 103 ? 2.653 -0.058 6.183 1.00 97.38 103 GLN A O 1
ATOM 814 N N . LEU A 1 104 ? 2.092 -0.446 4.040 1.00 95.50 104 LEU A N 1
ATOM 815 C CA . LEU A 1 104 ? 0.960 -1.322 4.346 1.00 95.50 104 LEU A CA 1
ATOM 816 C C . LEU A 1 104 ? 1.423 -2.598 5.054 1.00 95.50 104 LEU A C 1
ATOM 818 O O . LEU A 1 104 ? 0.872 -2.947 6.096 1.00 95.50 104 LEU A O 1
ATOM 822 N N . PHE A 1 105 ? 2.470 -3.254 4.550 1.00 95.62 105 PHE A N 1
ATOM 823 C CA . PHE A 1 105 ? 3.025 -4.450 5.183 1.00 95.62 105 PHE A CA 1
ATOM 824 C C . PHE A 1 105 ? 3.490 -4.174 6.622 1.00 95.62 105 PHE A C 1
ATOM 826 O O . PHE A 1 105 ? 3.120 -4.906 7.541 1.00 95.62 105 PHE A O 1
ATOM 833 N N . LEU A 1 106 ? 4.239 -3.085 6.833 1.00 96.00 106 LEU A N 1
ATOM 834 C CA . LEU A 1 106 ? 4.700 -2.662 8.158 1.00 96.00 106 LEU A CA 1
ATOM 835 C C . LEU A 1 106 ? 3.533 -2.356 9.096 1.00 96.00 106 LEU A C 1
ATOM 837 O O . LEU A 1 106 ? 3.552 -2.777 10.248 1.00 96.00 106 LEU A O 1
ATOM 841 N N . THR A 1 107 ? 2.494 -1.682 8.605 1.00 94.19 107 THR A N 1
ATOM 842 C CA . THR A 1 107 ? 1.296 -1.371 9.396 1.00 94.19 107 THR A CA 1
ATOM 843 C C . THR A 1 107 ? 0.569 -2.647 9.823 1.00 94.19 107 THR A C 1
ATOM 845 O O . THR A 1 107 ? 0.175 -2.774 10.981 1.00 94.19 107 THR A O 1
ATOM 848 N N . GLY A 1 108 ? 0.443 -3.629 8.925 1.00 92.62 108 GLY A N 1
ATOM 849 C CA . GLY A 1 108 ? -0.102 -4.948 9.253 1.00 92.62 108 GLY A CA 1
ATOM 850 C C . GLY A 1 108 ? 0.706 -5.672 10.323 1.00 92.62 108 GLY A C 1
ATOM 851 O O . GLY A 1 108 ? 0.138 -6.194 11.284 1.00 92.62 108 GLY A O 1
ATOM 852 N N . PHE A 1 109 ? 2.031 -5.656 10.183 1.00 92.12 109 PHE A N 1
ATOM 853 C CA . PHE A 1 109 ? 2.945 -6.296 11.121 1.00 92.12 109 PHE A CA 1
ATOM 854 C C . PHE A 1 109 ? 2.905 -5.637 12.506 1.00 92.12 109 PHE A C 1
ATOM 856 O O . PHE A 1 109 ? 2.758 -6.324 13.515 1.00 92.12 109 PHE A O 1
ATOM 863 N N . LEU A 1 110 ? 2.951 -4.304 12.564 1.00 91.88 110 LEU A N 1
ATOM 864 C CA . LEU A 1 110 ? 2.815 -3.544 13.807 1.00 91.88 110 LEU A CA 1
ATOM 865 C C . LEU A 1 110 ? 1.452 -3.776 14.461 1.00 91.88 110 LEU A C 1
ATOM 867 O O . LEU A 1 110 ? 1.386 -3.998 15.667 1.00 91.88 110 LEU A O 1
ATOM 871 N N . GLY A 1 111 ? 0.373 -3.791 13.675 1.00 89.25 111 GLY A N 1
ATOM 872 C CA . GLY A 1 111 ? -0.963 -4.101 14.178 1.00 89.25 111 GLY A CA 1
ATOM 873 C C . GLY A 1 111 ? -1.033 -5.488 14.820 1.00 89.25 111 GLY A C 1
ATOM 874 O O . GLY A 1 111 ? -1.656 -5.659 15.866 1.00 89.25 111 GLY A O 1
ATOM 875 N N . GLU A 1 112 ? -0.364 -6.479 14.229 1.00 88.19 112 GLU A N 1
ATOM 876 C CA . GLU A 1 112 ? -0.314 -7.848 14.751 1.00 88.19 112 GLU A CA 1
ATOM 877 C C . GLU A 1 112 ? 0.479 -7.904 16.066 1.00 88.19 112 GLU A C 1
ATOM 879 O O . GLU A 1 112 ? 0.035 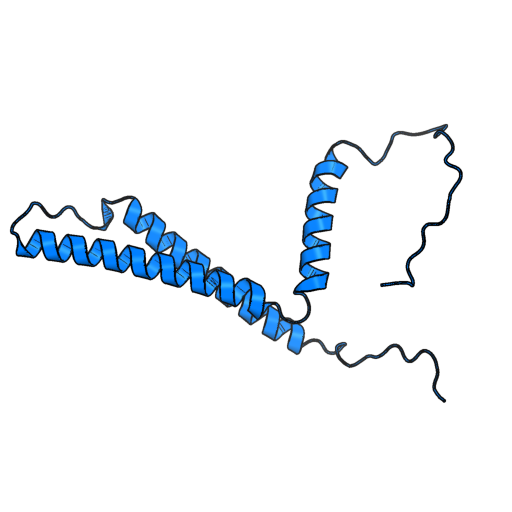-8.544 17.020 1.00 88.19 112 GLU A O 1
ATOM 884 N N . LEU A 1 113 ? 1.610 -7.193 16.152 1.00 88.50 113 LEU A N 1
ATOM 885 C CA . LEU A 1 113 ? 2.399 -7.075 17.382 1.00 88.50 113 LEU A CA 1
ATOM 886 C C . LEU A 1 113 ? 1.608 -6.400 18.509 1.00 88.50 113 LEU A C 1
ATOM 888 O O . LEU A 1 113 ? 1.569 -6.920 19.622 1.00 88.50 113 LEU A O 1
ATOM 892 N N . ILE A 1 114 ? 0.938 -5.281 18.218 1.00 86.69 114 ILE A N 1
ATOM 893 C CA . ILE A 1 114 ? 0.128 -4.542 19.197 1.00 86.69 114 ILE A CA 1
ATOM 894 C C . ILE A 1 114 ? -1.045 -5.400 19.681 1.00 86.69 114 ILE A C 1
ATOM 896 O O . ILE A 1 114 ? -1.275 -5.500 20.885 1.00 86.69 114 ILE A O 1
ATOM 900 N N . SER A 1 115 ? -1.754 -6.068 18.765 1.00 80.62 115 SER A N 1
ATOM 901 C CA . SER A 1 115 ? -2.876 -6.955 19.105 1.00 80.62 115 SER A CA 1
ATOM 902 C C . SER A 1 115 ? -2.435 -8.095 20.032 1.00 80.62 115 SER A C 1
ATOM 904 O O . SER A 1 115 ? -3.096 -8.394 21.032 1.00 80.62 115 SER A O 1
ATOM 906 N N . ARG A 1 116 ? -1.262 -8.686 19.764 1.00 75.75 116 ARG A N 1
ATOM 907 C CA . ARG A 1 116 ? -0.680 -9.758 20.587 1.00 75.75 116 ARG A CA 1
ATOM 908 C C . ARG A 1 116 ? -0.164 -9.281 21.944 1.00 75.75 116 ARG A C 1
ATOM 910 O O . ARG A 1 116 ? -0.172 -10.077 22.876 1.00 75.75 116 ARG A O 1
ATOM 917 N N . ASN A 1 117 ? 0.246 -8.019 22.061 1.00 75.69 117 ASN A N 1
ATOM 918 C CA . ASN A 1 117 ? 0.751 -7.426 23.302 1.00 75.69 117 ASN A CA 1
ATOM 919 C C . ASN A 1 117 ? -0.364 -6.908 24.239 1.00 75.69 117 ASN A C 1
ATOM 921 O O . ASN A 1 117 ? -0.076 -6.313 25.274 1.00 75.69 117 ASN A O 1
ATOM 925 N N . SER A 1 118 ? -1.643 -7.093 23.891 1.00 68.69 118 SER A N 1
ATOM 926 C CA . SER A 1 118 ? -2.750 -6.637 24.737 1.00 68.69 118 SER A CA 1
ATOM 927 C C . SER A 1 118 ? -2.940 -7.538 25.968 1.00 68.69 118 SER A C 1
ATOM 929 O O . SER A 1 118 ? -3.241 -8.728 25.869 1.00 68.69 118 SER A O 1
ATOM 931 N N . THR A 1 119 ? -2.802 -6.947 27.155 1.00 61.03 119 THR A N 1
ATOM 932 C CA . THR A 1 119 ? -2.951 -7.599 28.472 1.00 61.03 119 THR A CA 1
ATOM 933 C C . THR A 1 119 ? -4.361 -8.144 28.731 1.00 61.03 119 THR A C 1
ATOM 935 O O . THR A 1 119 ? -4.538 -9.051 29.539 1.00 61.03 119 THR A O 1
ATOM 938 N N . GLU A 1 120 ? -5.366 -7.625 28.023 1.00 63.09 120 GLU A N 1
ATOM 939 C CA . GLU A 1 120 ? -6.785 -7.980 28.173 1.00 63.09 120 GLU A CA 1
ATOM 940 C C . GLU A 1 120 ? -7.199 -9.216 27.354 1.00 63.09 120 GLU A C 1
ATOM 942 O O . GLU A 1 120 ? -8.324 -9.690 27.490 1.00 63.09 120 GLU A O 1
ATOM 947 N N . ARG A 1 121 ? -6.316 -9.782 26.515 1.00 57.28 121 ARG A N 1
ATOM 948 C CA . ARG A 1 121 ? -6.676 -10.879 25.595 1.00 57.28 121 ARG A CA 1
ATOM 949 C C . ARG A 1 121 ? -7.208 -12.136 26.298 1.00 57.28 121 ARG A C 1
ATOM 951 O O . ARG A 1 121 ? -7.971 -12.884 25.697 1.00 57.28 121 ARG A O 1
ATOM 958 N N . ASN A 1 122 ? -6.809 -12.353 27.552 1.00 57.34 122 ASN A N 1
ATOM 959 C CA . ASN A 1 122 ? -7.239 -13.479 28.387 1.00 57.34 122 ASN A CA 1
ATOM 960 C C . ASN A 1 122 ? -8.242 -13.089 29.487 1.00 57.34 122 ASN A C 1
ATOM 962 O O . ASN A 1 122 ? -8.532 -13.915 30.353 1.00 57.34 122 ASN A O 1
ATOM 966 N N . LYS A 1 123 ? -8.789 -11.865 29.485 1.00 60.75 123 LYS A N 1
ATOM 967 C CA . LYS A 1 123 ? -9.892 -11.526 30.390 1.00 60.75 123 LYS A CA 1
ATOM 968 C C . LYS A 1 123 ? -11.206 -11.973 29.771 1.00 60.75 123 LYS A C 1
ATOM 970 O O . LYS A 1 123 ? -11.822 -11.278 28.968 1.00 60.75 123 LYS A O 1
ATOM 975 N N . TYR A 1 124 ? -11.618 -13.172 30.151 1.00 63.00 124 TYR A N 1
ATOM 976 C CA . TYR A 1 124 ? -12.958 -13.657 29.872 1.00 63.00 124 TYR A CA 1
ATOM 977 C C . TYR A 1 124 ? -13.923 -13.011 30.867 1.00 63.00 124 TYR A C 1
ATOM 979 O O . TYR A 1 124 ? -13.692 -13.050 32.075 1.00 63.00 124 TYR A O 1
ATOM 987 N N . ASN A 1 125 ? -15.021 -12.443 30.369 1.00 64.50 125 ASN A N 1
ATOM 988 C CA . ASN A 1 125 ? -16.158 -12.114 31.221 1.00 64.50 125 ASN A CA 1
ATOM 989 C C . ASN A 1 125 ? -16.829 -13.439 31.602 1.00 64.50 125 ASN A C 1
ATOM 991 O O . ASN A 1 125 ? -17.618 -13.983 30.829 1.00 64.50 125 ASN A O 1
ATOM 995 N N . ILE A 1 126 ? -16.442 -14.004 32.747 1.00 71.25 126 ILE A N 1
ATOM 996 C CA . ILE A 1 126 ? -17.059 -15.215 33.292 1.00 71.25 126 ILE A CA 1
ATOM 997 C C . ILE A 1 126 ? -18.408 -14.801 33.876 1.00 71.25 126 ILE A C 1
ATOM 999 O O . ILE A 1 126 ? -18.473 -14.110 34.888 1.00 71.25 126 ILE A O 1
ATOM 1003 N N . GLU A 1 127 ? -19.488 -15.179 33.196 1.00 64.44 127 GLU A N 1
ATOM 1004 C CA . GLU A 1 127 ? -20.848 -14.798 33.590 1.00 64.44 127 GLU A CA 1
ATOM 1005 C C . GLU A 1 127 ? -21.340 -15.616 34.799 1.00 64.44 127 GLU A C 1
ATOM 1007 O O . GLU A 1 127 ? -22.096 -15.094 35.616 1.00 64.44 127 GLU A O 1
ATOM 1012 N N . LYS A 1 128 ? -20.870 -16.866 34.952 1.00 63.78 128 LYS A N 1
ATOM 1013 C CA . LYS A 1 128 ? -21.062 -17.717 36.139 1.00 63.78 128 LYS A CA 1
ATOM 1014 C C . LYS A 1 128 ? -19.927 -18.729 36.297 1.00 63.78 128 LYS A C 1
ATOM 1016 O O . LYS A 1 128 ? -19.559 -19.398 35.333 1.00 63.78 128 LYS A O 1
ATOM 1021 N N . GLU A 1 129 ? -19.427 -18.850 37.521 1.00 63.44 129 GLU A N 1
ATOM 1022 C CA . GLU A 1 129 ? -18.655 -20.001 37.996 1.00 63.44 129 GLU A CA 1
ATOM 1023 C C . GLU A 1 129 ? -19.662 -21.116 38.347 1.00 63.44 129 GLU A C 1
ATOM 1025 O O . GLU A 1 129 ? -20.725 -20.813 38.900 1.00 63.44 129 GLU A O 1
ATOM 1030 N N . ILE A 1 130 ? -19.402 -22.357 37.914 1.00 60.59 130 ILE A N 1
ATOM 1031 C CA . ILE A 1 130 ? -20.282 -23.521 38.158 1.00 60.59 130 ILE A CA 1
ATOM 1032 C C . ILE A 1 130 ? -20.057 -24.035 39.576 1.00 60.59 130 ILE A C 1
ATOM 1034 O O . ILE A 1 130 ? -18.871 -24.205 39.934 1.00 60.59 130 ILE A O 1
#

InterPro domains:
  IPR050256 Glycosyltransferase 2 [PTHR48090] (3-123)

Organism: NCBI:txid2840833

pLDDT: mean 85.0, std 10.69, range [52.19, 97.88]

Foldseek 3Di:
DPPDDDDDDDDDDDDDDDDPDDPVCVVVVVVVVVVCVCCVPPLQQLLVPLVVQLVVLLVVLVVLLVVLVVVQVVCVVVVHPRDDSVVDPSNVVSVVSNVSSVVSNVVSVVSNVVSVPDPCPPDDPPVDDD